Protein AF-A0AAJ4Z8B5-F1 (afdb_monomer)

Organism: Pandoraea pulmonicola (NCBI:txid93221)

Sequence (86 aa):
MPSQTGICRRLQGHRLRAHLPEPFDPGKPPGTPPPKSPPDEDEPPPAPPPDRPLDPPVEEPPVRPPGKYVGRRSTRVVRAREQALH

Secondary structure (DSSP, 8-state):
---HHHHHHHHHHHHHHHTSPPPP-TTSPPPPPPPPPPPPTTSPPPPPPPPPPPPPPPPPPP-PPTT-------HHHHHHHHTT--

Radius of gyration: 38.3 Å; Cα contacts (8 Å, |Δi|>4): 1; chains: 1; bounding box: 78×52×83 Å

pLDDT: mean 72.66, std 12.89, range [50.03, 92.0]

Structure (mmCIF, N/CA/C/O backbone):
data_AF-A0AAJ4Z8B5-F1
#
_entry.id   AF-A0AAJ4Z8B5-F1
#
loop_
_atom_site.group_PDB
_atom_site.id
_atom_site.type_symbol
_atom_site.label_atom_id
_atom_site.label_alt_id
_atom_site.label_comp_id
_atom_site.label_asym_id
_atom_site.label_entity_id
_atom_site.label_seq_id
_atom_site.pdbx_PDB_ins_code
_atom_site.Cartn_x
_atom_site.Cartn_y
_atom_site.Cartn_z
_atom_site.occupancy
_atom_site.B_iso_or_equiv
_atom_site.auth_seq_id
_atom_site.auth_comp_id
_atom_site.auth_asym_id
_atom_site.auth_atom_id
_atom_site.pdbx_PDB_model_num
ATOM 1 N N . MET A 1 1 ? 18.480 9.988 -65.600 1.00 53.19 1 MET A N 1
ATOM 2 C CA . MET A 1 1 ? 19.121 10.288 -64.302 1.00 53.19 1 MET A CA 1
ATOM 3 C C . MET A 1 1 ? 18.018 10.529 -63.283 1.00 53.19 1 MET A C 1
ATOM 5 O O . MET A 1 1 ? 17.185 11.387 -63.558 1.00 53.19 1 MET A O 1
ATOM 9 N N . PRO A 1 2 ? 17.916 9.753 -62.190 1.00 53.62 2 PRO A N 1
ATOM 10 C CA . PRO A 1 2 ? 16.907 10.010 -61.165 1.00 53.62 2 PRO A CA 1
ATOM 11 C C . PRO A 1 2 ? 17.120 11.414 -60.589 1.00 53.62 2 PRO A C 1
ATOM 13 O O . PRO A 1 2 ? 18.249 11.799 -60.287 1.00 53.62 2 PRO A O 1
ATOM 16 N N . SER A 1 3 ? 16.047 12.198 -60.494 1.00 58.62 3 SER A N 1
ATOM 17 C CA . SER A 1 3 ? 16.110 13.576 -60.014 1.00 58.62 3 SER A CA 1
ATOM 18 C C . SER A 1 3 ? 16.621 13.610 -58.573 1.00 58.62 3 SER A C 1
ATOM 20 O O . SER A 1 3 ? 16.137 12.889 -57.697 1.00 58.62 3 SER A O 1
ATOM 22 N N . GLN A 1 4 ? 17.614 14.465 -58.324 1.00 59.69 4 GLN A N 1
ATOM 23 C CA . GLN A 1 4 ? 18.279 14.660 -57.029 1.00 59.69 4 GLN A CA 1
ATOM 24 C C . GLN A 1 4 ? 17.270 14.894 -55.882 1.00 59.69 4 GLN A C 1
ATOM 26 O O . GLN A 1 4 ? 17.475 14.467 -54.746 1.00 59.69 4 GLN A O 1
ATOM 31 N N . THR A 1 5 ? 16.111 15.468 -56.210 1.00 58.47 5 THR A N 1
ATOM 32 C CA . THR A 1 5 ? 14.967 15.710 -55.323 1.00 58.47 5 THR A CA 1
ATOM 33 C C . THR A 1 5 ? 14.354 14.435 -54.728 1.00 58.47 5 THR A C 1
ATOM 35 O O . THR A 1 5 ? 13.895 14.447 -53.584 1.00 58.47 5 THR A O 1
ATOM 38 N N . GLY A 1 6 ? 14.362 13.315 -55.461 1.00 58.06 6 GLY A N 1
ATOM 39 C CA . GLY A 1 6 ? 13.829 12.031 -54.988 1.00 58.06 6 GLY A CA 1
ATOM 40 C C . GLY A 1 6 ? 14.739 11.327 -53.976 1.00 58.06 6 GLY A C 1
ATOM 41 O O . GLY A 1 6 ? 14.255 10.598 -53.108 1.00 58.06 6 GLY A O 1
ATOM 42 N N . ILE A 1 7 ? 16.048 11.586 -54.052 1.00 59.69 7 ILE A N 1
ATOM 43 C CA . ILE A 1 7 ? 17.062 11.008 -53.158 1.00 59.69 7 ILE A CA 1
ATOM 44 C C . ILE A 1 7 ? 17.021 11.717 -51.796 1.00 59.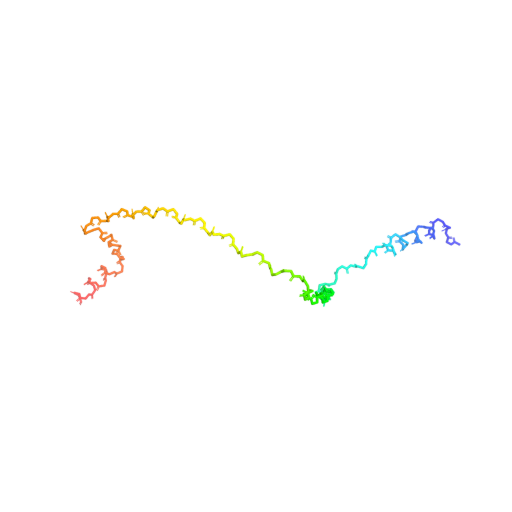69 7 ILE A C 1
ATOM 46 O O . ILE A 1 7 ? 17.012 11.053 -50.756 1.00 59.69 7 ILE A O 1
ATOM 50 N N . CYS A 1 8 ? 16.876 13.049 -51.791 1.00 58.41 8 CYS A N 1
ATOM 51 C CA . CYS A 1 8 ? 16.768 13.843 -50.563 1.00 58.41 8 CYS A CA 1
ATOM 52 C C . CYS A 1 8 ? 15.561 13.450 -49.690 1.00 58.41 8 CYS A C 1
ATOM 54 O O . CYS A 1 8 ? 15.711 13.314 -48.476 1.00 58.41 8 CYS A O 1
ATOM 56 N N . ARG A 1 9 ? 14.380 13.199 -50.283 1.00 58.72 9 ARG A N 1
ATOM 57 C CA . ARG A 1 9 ? 13.187 12.782 -49.513 1.00 58.72 9 ARG A CA 1
ATOM 58 C C . ARG A 1 9 ? 13.332 11.401 -48.868 1.00 58.72 9 ARG A C 1
ATOM 60 O O . ARG A 1 9 ? 12.863 11.212 -47.749 1.00 58.72 9 ARG A O 1
ATOM 67 N N . ARG A 1 10 ? 13.971 10.434 -49.541 1.00 59.78 10 ARG A N 1
ATOM 68 C CA . ARG A 1 10 ? 14.127 9.068 -49.001 1.00 59.78 10 ARG A CA 1
ATOM 69 C C . ARG A 1 10 ? 15.077 9.030 -47.806 1.00 59.78 10 ARG A C 1
ATOM 71 O O . ARG A 1 10 ? 14.753 8.408 -46.801 1.00 59.78 10 ARG A O 1
ATOM 78 N N . LEU A 1 11 ? 16.205 9.737 -47.870 1.00 57.69 11 LEU A N 1
ATOM 79 C CA . LEU A 1 11 ? 17.193 9.761 -46.783 1.00 57.69 11 LEU A CA 1
ATOM 80 C C . LEU A 1 11 ? 16.678 10.426 -45.496 1.00 57.69 11 LEU A C 1
ATOM 82 O O . LEU A 1 11 ? 17.055 10.009 -44.401 1.00 57.69 11 LEU A O 1
ATOM 86 N N . GLN A 1 12 ? 15.802 11.429 -45.602 1.00 59.12 12 GLN A N 1
ATOM 87 C CA . GLN A 1 12 ? 15.236 12.106 -44.431 1.00 59.12 12 GLN A CA 1
ATOM 88 C C . GLN A 1 12 ? 14.257 11.212 -43.654 1.00 59.12 12 GLN A C 1
ATOM 90 O O . GLN A 1 12 ? 14.310 11.183 -42.427 1.00 59.12 12 GLN A O 1
ATOM 95 N N . GLY A 1 13 ? 13.430 10.412 -44.339 1.00 56.22 13 GLY A N 1
ATOM 96 C CA . GLY A 1 13 ? 12.461 9.519 -43.685 1.00 56.22 13 GLY A CA 1
ATOM 97 C C . GLY A 1 13 ? 13.100 8.430 -42.811 1.00 56.22 13 GLY A C 1
ATOM 98 O O . GLY A 1 13 ? 12.569 8.103 -41.751 1.00 56.22 13 GLY A O 1
ATOM 99 N N . HIS A 1 14 ? 14.265 7.910 -43.213 1.00 57.62 14 HIS A N 1
ATOM 100 C CA . HIS A 1 14 ? 15.002 6.912 -42.428 1.00 57.62 14 HIS A CA 1
ATOM 101 C C . HIS A 1 14 ? 15.716 7.520 -41.212 1.00 57.62 14 HIS A C 1
ATOM 103 O O . HIS A 1 14 ? 15.768 6.891 -40.158 1.00 57.62 14 HIS A O 1
ATOM 109 N N . ARG A 1 15 ? 16.212 8.762 -41.319 1.00 57.41 15 ARG A N 1
ATOM 110 C CA . ARG A 1 15 ? 16.850 9.470 -40.194 1.00 57.41 15 ARG A CA 1
ATOM 111 C C . ARG A 1 15 ? 15.860 9.838 -39.090 1.00 57.41 15 ARG A C 1
ATOM 113 O O . ARG A 1 15 ? 16.206 9.749 -37.921 1.00 57.41 15 ARG A O 1
ATOM 120 N N . LEU A 1 16 ? 14.615 10.168 -39.440 1.00 60.25 16 LEU A N 1
ATOM 121 C CA . LEU A 1 16 ? 13.583 10.528 -38.457 1.00 60.25 16 LEU A CA 1
ATOM 122 C C . LEU A 1 16 ? 13.201 9.375 -37.515 1.00 60.25 16 LEU A C 1
A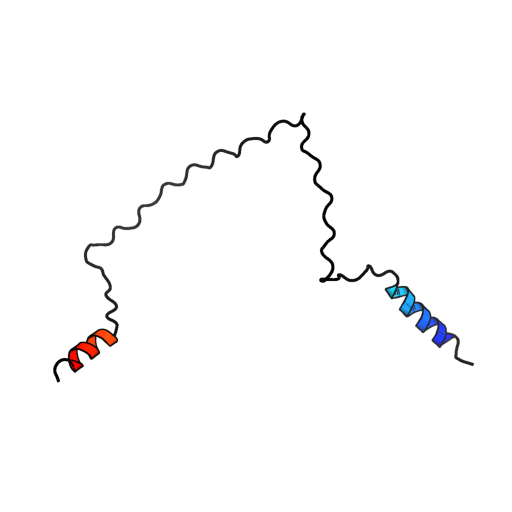TOM 124 O O . LEU A 1 16 ? 12.749 9.631 -36.405 1.00 60.25 16 LEU A O 1
ATOM 128 N N . ARG A 1 17 ? 13.388 8.114 -37.932 1.00 60.50 17 ARG A N 1
ATOM 129 C CA . ARG A 1 17 ? 13.112 6.938 -37.088 1.00 60.50 17 ARG A CA 1
ATOM 130 C C . ARG A 1 17 ? 14.341 6.373 -36.383 1.00 60.50 17 ARG A C 1
ATOM 132 O O . ARG A 1 17 ? 14.177 5.630 -35.427 1.00 60.50 17 ARG A O 1
ATOM 139 N N . ALA A 1 18 ? 15.547 6.740 -36.814 1.00 63.12 18 ALA A N 1
ATOM 140 C CA . ALA A 1 18 ? 16.793 6.277 -36.202 1.00 63.12 18 ALA A CA 1
ATOM 141 C C . ALA A 1 18 ? 17.014 6.829 -34.781 1.00 63.12 18 ALA A C 1
ATOM 143 O O . ALA A 1 18 ? 17.811 6.282 -34.029 1.00 63.12 18 ALA A O 1
ATOM 144 N N . HIS A 1 19 ? 16.315 7.908 -34.423 1.00 72.56 19 HIS A N 1
ATOM 145 C CA . HIS A 1 19 ? 16.381 8.534 -33.101 1.00 72.56 19 HIS A CA 1
ATOM 146 C C . HIS A 1 19 ? 15.224 8.135 -32.180 1.00 72.56 19 HIS A C 1
ATOM 148 O O . HIS A 1 19 ? 15.147 8.634 -31.059 1.00 72.56 19 HIS A O 1
ATOM 154 N N . LEU A 1 20 ? 14.294 7.296 -32.650 1.00 79.56 20 LEU A N 1
ATOM 155 C CA . LEU A 1 20 ? 13.216 6.826 -31.792 1.00 79.56 20 LEU A CA 1
ATOM 156 C C . LEU A 1 20 ? 13.771 5.780 -30.822 1.00 79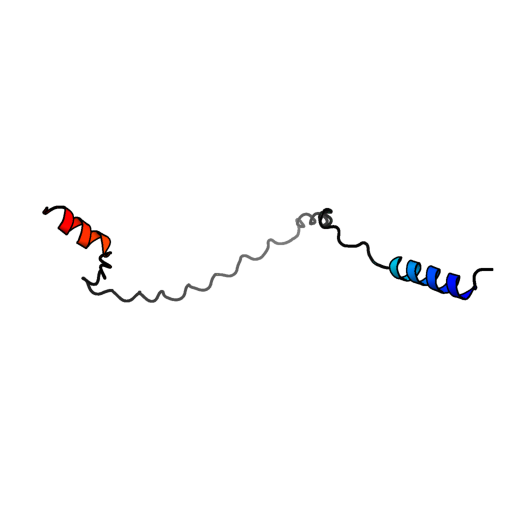.56 20 LEU A C 1
ATOM 158 O O . LEU A 1 20 ? 14.569 4.937 -31.241 1.00 79.56 20 LEU A O 1
ATOM 162 N N . PRO A 1 21 ? 13.362 5.823 -29.544 1.00 80.56 21 PRO A N 1
ATOM 163 C CA . PRO A 1 21 ? 13.699 4.761 -28.614 1.00 80.56 21 PRO A CA 1
ATOM 164 C C . PRO A 1 21 ? 13.172 3.424 -29.138 1.00 80.56 21 PRO A C 1
ATOM 166 O O . PRO A 1 21 ? 12.196 3.373 -29.896 1.00 80.56 21 PRO A O 1
ATOM 169 N N . GLU A 1 22 ? 13.829 2.346 -28.720 1.00 80.00 22 GLU A N 1
ATOM 170 C CA . GLU A 1 22 ? 13.367 0.989 -28.991 1.00 80.00 22 GLU A CA 1
ATOM 171 C C . GLU A 1 22 ? 11.887 0.861 -28.568 1.00 80.00 22 GLU A C 1
ATOM 173 O O . GLU A 1 22 ? 11.537 1.265 -27.452 1.00 80.00 22 GLU A O 1
ATOM 178 N N . PRO A 1 23 ? 10.992 0.368 -29.447 1.00 82.19 23 PRO A N 1
ATOM 179 C CA . PRO A 1 23 ? 9.603 0.121 -29.086 1.00 82.19 23 PRO A CA 1
ATOM 180 C C . PRO A 1 23 ? 9.499 -0.827 -27.890 1.00 82.19 23 PRO A C 1
ATOM 182 O O . PRO A 1 23 ? 10.292 -1.756 -27.756 1.00 82.19 23 PRO A O 1
ATOM 185 N N . PHE A 1 24 ? 8.492 -0.617 -27.041 1.00 81.44 24 PHE A N 1
ATOM 186 C CA . PHE A 1 24 ? 8.213 -1.523 -25.931 1.00 81.44 24 PHE A CA 1
ATOM 187 C C . PHE A 1 24 ? 7.905 -2.930 -26.460 1.00 81.44 24 PHE A C 1
ATOM 189 O O . PHE A 1 24 ? 6.933 -3.119 -27.193 1.00 81.44 24 PHE A O 1
ATOM 196 N N . ASP A 1 25 ? 8.730 -3.901 -26.073 1.00 82.12 25 ASP A N 1
ATOM 197 C CA . ASP A 1 25 ? 8.519 -5.317 -26.350 1.00 82.12 25 ASP A CA 1
ATOM 198 C C . ASP A 1 25 ? 7.837 -5.980 -25.138 1.00 82.12 25 ASP A C 1
ATOM 200 O O . ASP A 1 25 ? 8.494 -6.181 -24.115 1.00 82.12 25 ASP A O 1
ATOM 204 N N . PRO A 1 26 ? 6.539 -6.340 -25.217 1.00 79.81 26 PRO A N 1
ATOM 205 C CA . PRO A 1 26 ? 5.829 -7.005 -24.123 1.00 79.81 26 PRO A CA 1
ATOM 206 C C . PRO A 1 26 ? 6.347 -8.424 -23.835 1.00 79.81 26 PRO A C 1
ATOM 208 O O . PRO A 1 26 ? 6.027 -8.980 -22.785 1.00 79.81 26 PRO A O 1
ATOM 211 N N . GLY A 1 27 ? 7.126 -9.018 -24.749 1.00 82.88 27 GLY A N 1
ATOM 212 C CA . GLY A 1 27 ? 7.813 -10.292 -24.534 1.00 82.88 27 GLY A CA 1
ATOM 213 C C . GLY A 1 27 ? 9.105 -10.155 -23.727 1.00 82.88 27 GLY A C 1
ATOM 214 O O . GLY A 1 27 ? 9.603 -11.149 -23.194 1.00 82.88 27 GLY A O 1
ATOM 215 N N . LYS A 1 28 ? 9.637 -8.933 -23.596 1.00 80.56 28 LYS A N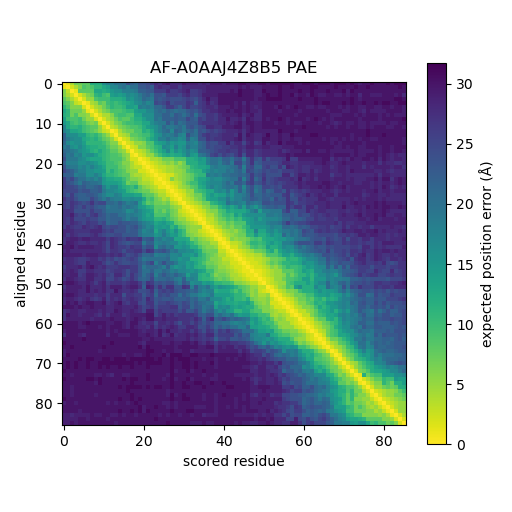 1
ATOM 216 C CA . LYS A 1 28 ? 10.814 -8.643 -22.783 1.00 80.56 28 LYS A CA 1
ATOM 217 C C . LYS A 1 28 ? 10.346 -8.214 -21.391 1.00 80.56 28 LYS A C 1
ATOM 219 O O . LYS A 1 28 ? 9.664 -7.196 -21.269 1.00 80.56 28 LYS A O 1
ATOM 224 N N . PRO A 1 29 ? 10.689 -8.958 -20.324 1.00 80.50 29 PRO A N 1
ATOM 225 C CA . PRO A 1 29 ? 10.351 -8.514 -18.983 1.00 80.50 29 PRO A CA 1
ATOM 226 C C . PRO A 1 29 ? 10.982 -7.134 -18.751 1.00 80.50 29 PRO A C 1
ATOM 228 O O . PRO A 1 29 ? 12.116 -6.906 -19.200 1.00 80.50 29 PRO A O 1
ATOM 231 N N . PRO A 1 30 ? 10.276 -6.203 -18.080 1.00 79.12 30 PRO A N 1
ATOM 232 C CA . PRO A 1 30 ? 10.894 -4.955 -17.659 1.00 79.12 30 PRO A CA 1
ATOM 233 C C . PRO A 1 30 ? 12.165 -5.322 -16.899 1.00 79.12 30 PRO A C 1
ATOM 235 O O . PRO A 1 30 ? 12.138 -6.235 -16.070 1.00 79.12 30 PRO A O 1
ATOM 238 N N . GLY A 1 31 ? 13.285 -4.690 -17.261 1.00 77.38 31 GLY A N 1
ATOM 239 C CA . GLY A 1 31 ? 14.589 -5.039 -16.706 1.00 77.38 31 GLY A CA 1
ATOM 240 C C . GLY A 1 31 ? 14.496 -5.163 -15.190 1.00 77.38 31 GLY A C 1
ATOM 241 O O . GLY A 1 31 ? 13.871 -4.318 -14.544 1.00 77.38 31 GLY A O 1
ATOM 242 N N . THR A 1 32 ? 15.054 -6.241 -14.638 1.00 80.69 32 THR A N 1
ATOM 243 C CA . THR A 1 32 ? 15.027 -6.469 -13.195 1.00 80.69 32 THR A CA 1
ATOM 244 C C . THR A 1 32 ? 15.588 -5.220 -12.518 1.00 80.69 32 THR A C 1
ATOM 246 O O . THR A 1 32 ? 16.705 -4.815 -12.864 1.00 80.69 32 THR A O 1
ATOM 249 N N . PRO A 1 33 ? 14.841 -4.568 -11.608 1.00 82.88 33 PRO A N 1
ATOM 250 C CA . PRO A 1 33 ? 15.398 -3.452 -10.864 1.00 82.88 33 PRO A CA 1
ATOM 251 C C . PRO A 1 33 ? 16.669 -3.933 -10.150 1.00 82.88 33 PRO A C 1
ATOM 253 O O . PRO A 1 33 ? 16.746 -5.113 -9.782 1.00 82.88 33 PRO A O 1
ATOM 256 N N . PRO A 1 34 ? 17.675 -3.062 -9.966 1.00 82.94 34 PRO A N 1
ATOM 257 C CA . PRO A 1 34 ? 18.859 -3.437 -9.208 1.00 82.94 34 PRO A CA 1
ATOM 258 C C . PRO A 1 34 ? 18.436 -4.002 -7.841 1.00 82.94 34 PRO A C 1
ATOM 260 O O . PRO A 1 34 ? 17.427 -3.547 -7.283 1.00 82.94 34 PRO A O 1
ATOM 263 N N . PRO A 1 35 ? 19.159 -5.002 -7.303 1.00 83.38 35 PRO A N 1
ATOM 264 C CA . PRO A 1 35 ? 18.867 -5.506 -5.971 1.00 83.38 35 PRO A CA 1
ATOM 265 C C . PRO A 1 35 ? 18.910 -4.332 -4.994 1.00 83.38 35 PRO A C 1
ATOM 267 O O . PRO A 1 35 ? 19.813 -3.495 -5.062 1.00 83.38 35 PRO A O 1
ATOM 270 N N . LYS A 1 36 ? 17.913 -4.245 -4.107 1.00 82.19 36 LYS A N 1
ATOM 271 C CA . LYS A 1 36 ? 17.973 -3.284 -3.005 1.00 82.19 36 LYS A CA 1
ATOM 272 C C . LYS A 1 36 ? 19.249 -3.559 -2.218 1.00 82.19 36 LYS A C 1
ATOM 274 O O . LYS A 1 36 ? 19.557 -4.722 -1.950 1.00 82.19 36 LYS A O 1
ATOM 279 N N . SER A 1 37 ? 19.971 -2.498 -1.871 1.00 84.69 37 SER A N 1
ATOM 280 C CA . SER A 1 37 ? 21.077 -2.594 -0.925 1.00 84.69 37 SER A CA 1
ATOM 281 C C . SER A 1 37 ? 20.593 -3.299 0.346 1.00 84.69 37 SER A C 1
ATOM 283 O O . SER A 1 37 ? 19.428 -3.111 0.725 1.00 84.69 37 SER A O 1
ATOM 285 N N . PRO A 1 38 ? 21.439 -4.124 0.986 1.00 84.06 38 PRO A N 1
ATOM 286 C CA . PRO A 1 38 ? 21.122 -4.622 2.314 1.00 84.06 38 PRO A CA 1
ATOM 287 C C . PRO A 1 38 ? 20.844 -3.429 3.247 1.00 84.06 38 PRO A C 1
ATOM 289 O O . PRO A 1 38 ? 21.401 -2.351 3.015 1.00 84.06 38 PRO A O 1
ATOM 292 N N . PRO A 1 39 ? 19.976 -3.600 4.258 1.00 81.50 39 PRO A N 1
ATOM 293 C CA . PRO A 1 39 ? 19.809 -2.599 5.307 1.00 81.50 39 PRO A CA 1
ATOM 294 C C . PRO A 1 39 ? 21.175 -2.265 5.910 1.00 81.50 39 PRO A C 1
ATOM 296 O O . PRO A 1 39 ? 21.999 -3.168 6.075 1.00 81.50 39 PRO A O 1
ATOM 299 N N . ASP A 1 40 ? 21.421 -0.991 6.196 1.00 83.31 40 ASP A N 1
ATOM 300 C CA . ASP A 1 40 ? 22.631 -0.588 6.908 1.00 83.31 40 ASP A CA 1
ATOM 301 C C . ASP A 1 40 ? 22.531 -1.101 8.359 1.00 83.31 40 ASP A C 1
ATOM 303 O O . ASP A 1 40 ? 21.475 -0.981 8.983 1.00 83.31 40 ASP A O 1
ATOM 307 N N . GLU A 1 41 ? 23.588 -1.728 8.888 1.00 83.94 41 GLU A N 1
ATOM 308 C CA . GLU A 1 41 ? 23.582 -2.255 10.265 1.00 83.94 41 GLU A CA 1
ATO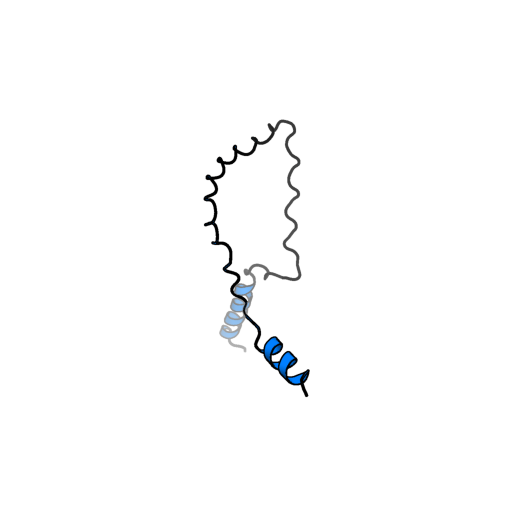M 309 C C . GLU A 1 41 ? 23.603 -1.131 11.315 1.00 83.94 41 GLU A C 1
ATOM 311 O O . GLU A 1 41 ? 23.210 -1.361 12.460 1.00 83.94 41 GLU A O 1
ATOM 316 N N . ASP A 1 42 ? 24.001 0.083 10.919 1.00 88.19 42 ASP A N 1
ATOM 317 C CA . ASP A 1 42 ? 23.905 1.298 11.732 1.00 88.19 42 ASP A CA 1
ATOM 318 C C . ASP A 1 42 ? 22.542 2.014 11.577 1.00 88.19 42 ASP A C 1
ATOM 320 O O . ASP A 1 42 ? 22.282 3.009 12.265 1.00 88.19 42 ASP A O 1
ATOM 324 N N . GLU A 1 43 ? 21.640 1.539 10.702 1.00 87.75 43 GLU A N 1
ATOM 325 C CA . GLU A 1 43 ? 20.307 2.135 10.556 1.00 87.75 43 GLU A CA 1
ATOM 326 C C . GLU A 1 43 ? 19.436 1.794 11.778 1.00 87.75 43 GLU A C 1
ATOM 328 O O . GLU A 1 43 ? 19.247 0.618 12.111 1.00 87.75 43 GLU A O 1
ATOM 333 N N . PRO A 1 44 ? 18.857 2.796 12.467 1.00 87.75 44 PRO A N 1
ATOM 334 C CA . PRO A 1 44 ? 17.911 2.512 13.531 1.00 87.75 44 PRO A CA 1
ATOM 335 C C . PRO A 1 44 ? 16.697 1.761 12.962 1.00 87.75 44 PRO A C 1
ATOM 337 O O . PRO A 1 44 ? 16.265 2.041 11.840 1.00 87.75 44 PRO A O 1
ATOM 340 N N . PRO A 1 45 ? 16.091 0.839 13.731 1.00 86.00 45 PRO A N 1
ATOM 341 C CA . PRO A 1 45 ? 14.888 0.155 13.284 1.00 86.00 45 PRO A CA 1
ATOM 342 C C . PRO A 1 45 ? 13.791 1.179 12.946 1.00 86.00 45 PRO A C 1
ATOM 344 O O . PRO A 1 45 ? 13.682 2.211 13.621 1.00 86.00 45 PRO A O 1
ATOM 347 N N . PRO A 1 46 ? 12.954 0.908 11.927 1.00 86.19 46 PRO A N 1
ATOM 348 C CA . PRO A 1 46 ? 11.861 1.801 11.580 1.00 86.19 46 PRO A CA 1
ATOM 349 C C . PRO A 1 46 ? 10.930 1.985 12.781 1.00 86.19 46 PRO A C 1
ATOM 351 O O . PRO A 1 46 ? 10.730 1.067 13.582 1.00 86.19 46 PRO A O 1
ATOM 354 N N . ALA A 1 47 ? 10.341 3.176 12.894 1.00 92.00 47 ALA A N 1
ATOM 355 C CA . ALA A 1 47 ? 9.383 3.461 13.952 1.00 92.00 47 ALA A CA 1
ATOM 356 C C . ALA A 1 47 ? 8.219 2.449 13.917 1.00 92.00 47 ALA A C 1
ATOM 358 O O . ALA A 1 47 ? 7.791 2.043 12.827 1.00 92.00 47 ALA A O 1
ATOM 359 N N . PRO A 1 48 ? 7.687 2.042 15.085 1.00 90.94 48 PRO A N 1
ATOM 360 C CA . PRO A 1 48 ? 6.497 1.207 15.125 1.00 90.94 48 PRO A CA 1
ATOM 361 C C . PRO A 1 48 ? 5.339 1.907 14.397 1.00 90.94 48 PRO A C 1
ATOM 363 O O . PRO A 1 48 ? 5.298 3.143 14.342 1.00 90.94 48 PRO A O 1
ATOM 366 N N . PRO A 1 49 ? 4.388 1.142 13.829 1.00 88.81 49 PRO A N 1
ATOM 367 C CA . PRO A 1 49 ? 3.200 1.742 13.248 1.00 88.81 49 PRO A CA 1
ATOM 368 C C . PRO A 1 49 ? 2.484 2.583 14.314 1.00 88.81 49 PRO A C 1
ATOM 370 O O . PRO A 1 49 ? 2.498 2.206 15.489 1.00 88.81 49 PRO A O 1
ATOM 373 N N . PRO A 1 50 ? 1.857 3.706 13.925 1.00 90.44 50 PRO A N 1
ATOM 374 C CA . PRO A 1 50 ? 1.082 4.498 14.865 1.00 90.44 50 PRO A CA 1
ATOM 375 C C . PRO A 1 50 ? -0.010 3.633 15.493 1.00 90.44 50 PRO A C 1
ATOM 377 O O . PRO A 1 50 ? -0.558 2.738 14.834 1.00 90.44 50 PRO A O 1
ATOM 380 N N . ASP A 1 51 ? -0.341 3.928 16.750 1.00 89.94 51 ASP A N 1
ATOM 381 C CA . ASP A 1 51 ? -1.507 3.342 17.394 1.00 89.94 51 ASP A CA 1
ATOM 382 C C . ASP A 1 51 ? -2.712 3.549 16.480 1.00 89.94 51 ASP A C 1
ATOM 384 O O . ASP A 1 51 ? -3.006 4.665 16.032 1.00 89.94 51 ASP A O 1
ATOM 388 N N . ARG A 1 52 ? -3.378 2.443 16.138 1.00 83.31 52 ARG A N 1
ATOM 389 C CA . ARG A 1 52 ? -4.609 2.530 15.359 1.00 83.31 52 ARG A CA 1
ATOM 390 C C . ARG A 1 52 ? -5.584 3.387 16.165 1.00 83.31 52 ARG A C 1
ATOM 392 O O . ARG A 1 52 ? -5.663 3.200 17.383 1.00 83.31 52 ARG A O 1
ATOM 399 N N . PRO A 1 53 ? -6.313 4.314 15.521 1.00 89.44 53 PRO A N 1
ATOM 400 C CA . PRO A 1 53 ? -7.367 5.022 16.223 1.00 89.44 53 PRO A CA 1
ATOM 401 C C . PRO A 1 53 ? -8.307 3.992 16.847 1.00 89.44 53 PRO A C 1
ATOM 403 O O . PRO A 1 53 ? -8.514 2.916 16.281 1.00 89.44 53 PRO A O 1
ATOM 406 N N . LEU A 1 54 ? -8.849 4.320 18.019 1.00 83.44 54 LEU A N 1
ATOM 407 C CA . LEU A 1 54 ? -9.891 3.509 18.629 1.00 83.44 54 LEU A CA 1
ATOM 408 C C . LEU A 1 54 ? -10.994 3.297 17.582 1.00 83.44 54 LEU A C 1
ATOM 410 O O . LEU A 1 54 ? -11.434 4.279 16.972 1.00 83.44 54 LEU A O 1
ATOM 414 N N . ASP A 1 55 ? -11.411 2.047 17.357 1.00 86.88 55 ASP A N 1
ATOM 415 C CA . ASP A 1 55 ? -12.546 1.786 16.473 1.00 86.88 55 ASP A CA 1
ATOM 416 C C . ASP A 1 55 ? -13.735 2.627 16.962 1.00 86.88 55 ASP A C 1
ATOM 418 O O . ASP A 1 55 ? -13.985 2.688 18.176 1.00 86.88 55 ASP A O 1
ATOM 422 N N . PRO A 1 56 ? -14.452 3.321 16.057 1.00 87.75 56 PRO A N 1
ATOM 423 C CA . PRO A 1 56 ? -15.651 4.033 16.456 1.00 87.75 56 PRO A CA 1
ATOM 424 C C . PRO A 1 56 ? -16.613 3.042 17.124 1.00 87.75 56 PRO A C 1
ATOM 426 O O . PRO A 1 56 ? -16.642 1.865 16.747 1.00 87.75 56 PRO A O 1
ATOM 429 N N . PRO A 1 57 ? -17.401 3.491 18.116 1.00 85.88 57 PRO A N 1
ATOM 430 C CA . PRO A 1 57 ? -18.358 2.615 18.771 1.00 85.88 57 PRO A CA 1
ATOM 431 C C . PRO A 1 57 ? -19.269 1.994 17.713 1.00 85.88 57 PRO A C 1
ATOM 433 O O . PRO A 1 57 ? -19.815 2.697 16.861 1.00 85.88 57 PRO A O 1
ATOM 436 N N . VAL A 1 58 ? -19.413 0.670 17.755 1.00 85.75 58 VAL A N 1
ATOM 437 C CA . VAL A 1 58 ? -20.350 -0.023 16.876 1.00 85.75 58 VAL A CA 1
ATOM 438 C C . VAL A 1 58 ? -21.765 0.406 17.259 1.00 85.75 58 VAL A C 1
ATOM 440 O O . VAL A 1 58 ? -22.187 0.240 18.402 1.00 85.75 58 VAL A O 1
ATOM 443 N N . GLU A 1 59 ? -22.495 0.992 16.315 1.00 85.25 59 GLU A N 1
ATOM 444 C CA . GLU A 1 59 ? -23.931 1.185 16.480 1.00 85.25 59 GLU A CA 1
ATOM 445 C C . GLU A 1 59 ? -24.594 -0.195 16.394 1.00 85.25 59 GLU A C 1
ATOM 447 O O . GLU A 1 59 ? -24.373 -0.945 15.438 1.00 85.25 59 GLU A O 1
ATOM 452 N N . GLU A 1 60 ? -25.355 -0.573 17.423 1.00 85.25 60 GLU A N 1
ATOM 453 C CA . GLU A 1 60 ? -26.069 -1.847 17.422 1.00 85.25 60 GLU A CA 1
ATOM 454 C C . GLU A 1 60 ? -27.069 -1.863 16.253 1.00 85.25 60 GLU A C 1
ATOM 456 O O . GLU A 1 60 ? -27.851 -0.919 16.099 1.00 85.25 60 GLU A O 1
ATOM 461 N N . PRO A 1 61 ? -27.086 -2.915 15.412 1.00 84.94 61 PRO A N 1
ATOM 462 C CA . PRO A 1 61 ? -28.093 -3.018 14.371 1.00 84.94 61 PRO A CA 1
ATOM 463 C C . PRO A 1 61 ? -29.488 -3.081 15.007 1.00 84.94 61 PRO A C 1
ATOM 465 O O . PRO A 1 61 ? -29.666 -3.720 16.046 1.00 84.94 61 PRO A O 1
ATOM 468 N N . PRO A 1 62 ? -30.515 -2.491 14.373 1.00 83.31 62 PRO A N 1
ATOM 469 C CA . PRO A 1 62 ? -31.853 -2.474 14.939 1.00 83.31 62 PRO A CA 1
ATOM 470 C C . PRO A 1 62 ? -32.348 -3.899 15.199 1.00 83.31 62 PRO A C 1
ATOM 472 O O . PRO A 1 62 ? -32.356 -4.756 14.305 1.00 83.31 62 PRO A O 1
ATOM 475 N N . VAL A 1 63 ? -32.804 -4.137 16.429 1.00 81.38 63 VAL A N 1
ATOM 476 C CA . VAL A 1 63 ? -33.393 -5.413 16.831 1.00 81.38 63 VAL A CA 1
ATOM 477 C C . VAL A 1 63 ? -34.622 -5.674 15.964 1.00 81.38 63 VAL A C 1
ATOM 479 O O . VAL A 1 63 ? -35.619 -4.951 16.007 1.00 81.38 63 VAL A O 1
ATOM 482 N N . ARG A 1 64 ? -34.560 -6.725 15.140 1.00 78.19 64 ARG A N 1
ATOM 483 C CA . ARG A 1 64 ? -35.716 -7.139 14.341 1.00 78.19 64 ARG A CA 1
ATOM 484 C C . ARG A 1 64 ? -36.796 -7.671 15.284 1.00 78.19 64 ARG A C 1
ATOM 486 O O . ARG A 1 64 ? -36.487 -8.534 16.107 1.00 78.19 64 ARG A O 1
ATOM 493 N N . PRO A 1 65 ? -38.060 -7.235 15.148 1.00 82.31 65 PRO A N 1
ATOM 494 C CA . PRO A 1 65 ? -39.133 -7.779 15.960 1.00 82.31 65 PRO A CA 1
ATOM 495 C C . PRO A 1 65 ? -39.266 -9.290 15.707 1.00 82.31 65 PRO A C 1
ATOM 497 O O . PRO A 1 65 ? -39.159 -9.732 14.550 1.00 82.31 65 PRO A O 1
ATOM 500 N N . PRO A 1 66 ? -39.508 -10.094 16.757 1.00 76.38 66 PRO A N 1
ATOM 501 C CA . PRO A 1 66 ? -39.724 -11.524 16.604 1.00 76.38 66 PRO A CA 1
ATOM 502 C C . PRO A 1 66 ? -40.896 -11.768 15.639 1.00 76.38 66 PRO A C 1
ATOM 504 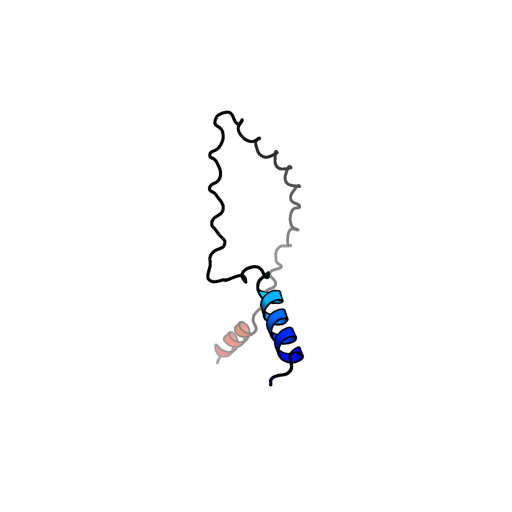O O . PRO A 1 66 ? -41.957 -11.159 15.758 1.00 76.38 66 PRO A O 1
ATOM 507 N N . GLY A 1 67 ? -40.689 -12.633 14.641 1.00 67.44 67 GLY A N 1
ATOM 508 C CA . GLY A 1 67 ? -41.740 -13.062 13.706 1.00 67.44 67 GLY A CA 1
ATOM 509 C C . GLY A 1 67 ? -41.699 -12.475 12.289 1.00 67.44 67 GLY A C 1
ATOM 510 O O . GLY A 1 67 ? -42.502 -12.883 11.452 1.00 67.44 67 GLY A O 1
ATOM 511 N N . LYS A 1 68 ? -40.761 -11.581 11.944 1.00 66.25 68 LYS A N 1
ATOM 512 C CA . LYS A 1 68 ? -40.595 -11.106 10.552 1.00 66.25 68 LYS A CA 1
ATOM 513 C C . LYS A 1 68 ? -39.636 -12.000 9.749 1.00 66.25 68 LYS A C 1
ATOM 515 O O . LYS A 1 68 ? -38.613 -11.538 9.252 1.00 66.25 68 LYS A O 1
ATOM 520 N N . TYR A 1 69 ? -39.976 -13.276 9.572 1.00 63.78 69 TYR A N 1
ATOM 521 C CA . TYR A 1 69 ? -39.427 -14.046 8.453 1.00 63.78 69 TYR A CA 1
ATOM 522 C C . TYR A 1 69 ? -40.318 -13.773 7.245 1.00 63.78 69 TYR A C 1
ATOM 524 O O . TYR A 1 69 ? -41.418 -14.314 7.139 1.00 63.78 69 TYR A O 1
ATOM 532 N N . VAL A 1 70 ? -39.874 -12.905 6.333 1.00 64.62 70 VAL A N 1
ATOM 533 C CA . VAL A 1 70 ? -40.527 -12.764 5.026 1.00 64.62 70 VAL A CA 1
ATOM 534 C C . VAL A 1 70 ? -40.235 -14.044 4.250 1.00 64.62 70 VAL A C 1
ATOM 536 O O . VAL A 1 70 ? -39.253 -14.153 3.521 1.00 64.62 70 VAL A O 1
ATOM 539 N N . GLY A 1 71 ? -41.072 -15.056 4.464 1.00 59.00 71 GLY A N 1
ATOM 540 C CA . GLY A 1 71 ? -41.063 -16.268 3.672 1.00 59.00 71 GLY A CA 1
ATOM 541 C C . GLY A 1 71 ? -41.437 -15.903 2.244 1.00 59.00 71 GLY A C 1
ATOM 542 O O . GLY A 1 71 ? -42.619 -15.831 1.913 1.00 59.00 71 GLY A O 1
ATOM 543 N N . ARG A 1 72 ? -40.439 -15.700 1.378 1.00 60.78 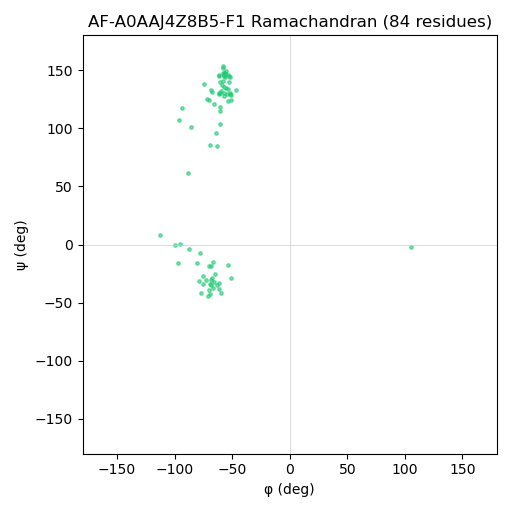72 ARG A N 1
ATOM 544 C CA . ARG A 1 72 ? -40.633 -15.865 -0.064 1.00 60.78 72 ARG A CA 1
ATOM 545 C C . ARG A 1 72 ? -40.973 -17.336 -0.279 1.00 60.78 72 ARG A C 1
ATOM 547 O O . ARG A 1 72 ? -40.095 -18.152 -0.538 1.00 60.78 72 ARG A O 1
ATOM 554 N N . ARG A 1 73 ? -42.252 -17.691 -0.124 1.00 60.34 73 ARG A N 1
ATOM 555 C CA . ARG A 1 73 ? -42.765 -18.966 -0.621 1.00 60.34 73 ARG A CA 1
ATOM 556 C C . ARG A 1 73 ? -42.538 -18.923 -2.124 1.00 60.34 73 ARG A C 1
ATOM 558 O O . ARG A 1 73 ? -43.211 -18.185 -2.840 1.00 60.34 73 ARG A O 1
ATOM 565 N N . SER A 1 74 ? -41.523 -19.637 -2.588 1.00 58.19 74 SER A N 1
ATOM 566 C CA . SER A 1 74 ? -41.325 -19.851 -4.008 1.00 58.19 74 SER A CA 1
ATOM 567 C C . SER A 1 74 ? -42.566 -20.578 -4.523 1.00 58.19 74 SER A C 1
ATOM 569 O O . S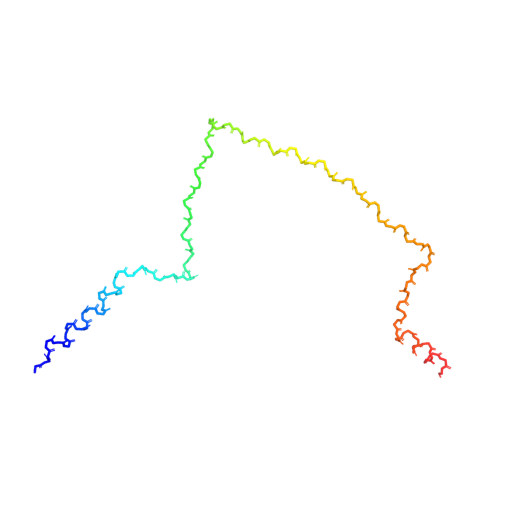ER A 1 74 ? -43.020 -21.566 -3.944 1.00 58.19 74 SER A O 1
ATOM 571 N N . THR A 1 75 ? -43.149 -20.071 -5.605 1.00 58.28 75 THR A N 1
ATOM 572 C CA . THR A 1 75 ? -44.364 -20.608 -6.244 1.00 58.28 75 THR A CA 1
ATOM 573 C C . THR A 1 75 ? -44.259 -22.099 -6.596 1.00 58.28 75 THR A C 1
ATOM 575 O O . THR A 1 75 ? -45.273 -22.772 -6.754 1.00 58.28 75 THR A O 1
ATOM 578 N N . ARG A 1 76 ? -43.038 -22.652 -6.636 1.00 57.19 76 ARG A N 1
ATOM 579 C CA . ARG A 1 76 ? -42.766 -24.092 -6.759 1.00 57.19 76 ARG A CA 1
ATOM 580 C C . ARG A 1 76 ? -43.311 -24.939 -5.606 1.00 57.19 76 ARG A C 1
ATOM 582 O O . ARG A 1 76 ? -43.788 -26.037 -5.863 1.00 57.19 76 ARG A O 1
ATOM 589 N N . VAL A 1 77 ? -43.263 -24.457 -4.362 1.00 58.09 77 VAL A N 1
ATOM 590 C CA . VAL A 1 77 ? -43.661 -25.263 -3.189 1.00 58.09 77 VAL A CA 1
ATOM 591 C C . VAL A 1 77 ? -45.181 -25.440 -3.117 1.00 58.09 77 VAL A C 1
ATOM 593 O O . VAL A 1 77 ? -45.662 -26.473 -2.664 1.00 58.09 77 VAL A O 1
ATOM 596 N N . VAL A 1 78 ? -45.949 -24.465 -3.613 1.00 58.50 78 VAL A N 1
ATOM 597 C CA . VAL A 1 78 ? -47.420 -24.532 -3.619 1.00 58.50 78 VAL A CA 1
ATOM 598 C C . VAL A 1 78 ? -47.914 -25.573 -4.628 1.00 58.50 78 VAL A C 1
ATOM 600 O O . VAL A 1 78 ? -48.735 -26.417 -4.285 1.00 58.50 78 VAL A O 1
ATOM 603 N N . ARG A 1 79 ? -47.341 -25.586 -5.838 1.00 57.81 79 ARG A N 1
ATOM 604 C CA . ARG A 1 79 ? -47.757 -26.496 -6.918 1.00 57.81 79 ARG A CA 1
ATOM 605 C C . ARG A 1 79 ? -47.422 -27.967 -6.641 1.00 57.81 79 ARG A C 1
ATOM 607 O O . ARG A 1 79 ? -48.155 -28.849 -7.069 1.00 57.81 79 ARG A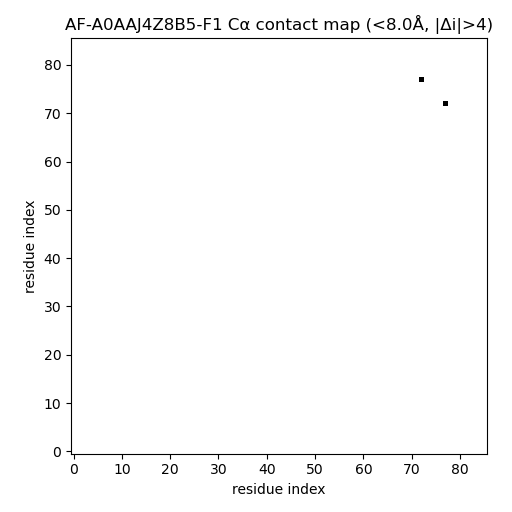 O 1
ATOM 614 N N . ALA A 1 80 ? -46.346 -28.234 -5.899 1.00 58.34 80 ALA A N 1
ATOM 615 C CA . ALA A 1 80 ? -45.967 -29.595 -5.516 1.00 58.34 80 ALA A CA 1
ATOM 616 C C . ALA A 1 80 ? -46.963 -30.241 -4.535 1.00 58.34 80 ALA A C 1
ATOM 618 O O . ALA A 1 80 ? -47.125 -31.456 -4.542 1.00 58.34 80 ALA A O 1
ATOM 619 N N . ARG A 1 81 ? -47.654 -29.442 -3.708 1.00 58.03 81 ARG A N 1
ATOM 620 C CA . ARG A 1 81 ? -48.636 -29.962 -2.747 1.00 58.03 81 ARG A CA 1
ATOM 621 C C . ARG A 1 81 ? -49.975 -30.305 -3.407 1.00 58.03 81 ARG A C 1
ATOM 623 O O . ARG A 1 81 ? -50.620 -31.247 -2.973 1.00 58.03 81 ARG A O 1
ATOM 630 N N . GLU A 1 82 ? -50.361 -29.590 -4.462 1.00 57.41 82 GLU A N 1
ATOM 631 C CA . GLU A 1 82 ? -51.561 -29.910 -5.254 1.00 57.41 82 GLU A CA 1
ATOM 632 C C . GLU A 1 82 ? -51.404 -31.199 -6.071 1.00 57.41 82 GLU A C 1
ATOM 634 O O . GLU A 1 82 ? -52.358 -31.955 -6.202 1.00 57.41 82 GLU A O 1
ATOM 639 N N . GLN A 1 83 ? -50.200 -31.500 -6.567 1.00 56.91 83 GLN A N 1
ATOM 640 C CA . GLN A 1 83 ? -49.948 -32.732 -7.329 1.00 56.91 83 GLN A CA 1
ATOM 641 C C . GLN A 1 83 ? -49.794 -33.993 -6.469 1.00 56.91 83 GLN A C 1
ATOM 643 O O . GLN A 1 83 ? -49.712 -35.081 -7.018 1.00 56.91 83 GLN A O 1
ATOM 648 N N . ALA A 1 84 ? -49.746 -33.866 -5.141 1.00 56.09 84 ALA A N 1
ATOM 649 C CA . ALA A 1 84 ? -49.681 -35.006 -4.222 1.00 56.09 84 ALA A CA 1
ATOM 650 C C . ALA A 1 84 ? -51.065 -35.438 -3.692 1.00 56.09 84 ALA A C 1
ATOM 652 O O . ALA A 1 84 ? -51.148 -36.334 -2.855 1.00 56.09 84 ALA A O 1
ATOM 653 N N . LEU A 1 85 ? -52.135 -34.763 -4.125 1.00 56.09 85 LEU A N 1
ATOM 654 C CA . LEU A 1 85 ? -53.528 -35.006 -3.722 1.00 56.09 85 LEU A CA 1
ATOM 655 C C . LEU A 1 85 ? -54.400 -35.551 -4.870 1.00 56.09 85 LEU A C 1
ATOM 657 O O . LEU A 1 85 ? -55.611 -35.677 -4.704 1.00 56.09 85 LEU A O 1
ATOM 661 N N . HIS A 1 86 ? -53.776 -35.892 -5.997 1.00 50.03 86 HIS A N 1
ATOM 662 C CA . HIS A 1 86 ? -54.356 -36.589 -7.144 1.00 50.03 86 HIS A CA 1
ATOM 663 C C . HIS A 1 86 ? -53.483 -37.790 -7.503 1.00 50.03 86 HIS A C 1
ATOM 665 O O . HIS A 1 86 ? -54.049 -38.755 -8.059 1.00 50.03 86 HIS A O 1
#

Solvent-accessible surface area (backbone atoms only — not comparable to full-atom values): 6276 Å² total; per-residue (Å²): 130,85,59,70,71,63,55,58,58,56,59,51,60,57,55,70,57,72,75,53,75,83,75,88,54,90,88,53,75,78,73,79,73,78,80,78,75,77,82,60,91,86,56,75,78,78,77,76,78,75,81,74,74,80,77,74,84,79,77,78,76,81,81,75,66,90,84,76,75,83,74,78,74,55,74,67,65,62,57,58,58,61,66,73,76,115

Foldseek 3Di:
DPDPVVVVVVVVVVVVCVPDPDDDDPVDPDPDPPPPDDPDPPDDPDDDDPDDPDDDDDDDDDDDPPPPPPPPPPPVVVVVVVVVVD

Mean predicted aligned error: 21.31 Å